Protein AF-A0A0C5B874-F1 (afdb_monomer)

Sequence (142 aa):
MSYLSEDERQQTLHDLRKTAPESVDVEQLVAGELRAGVSENRPPVPVWEYREYAQQHPGTSLDELADIRFPVLLADDNVTVTSIAEFLSPSPVPSPLRLTINDVIEMYRREYEAGALVWDAEQLVHRCVSGHEKARRAALEA

Foldseek 3Di:
DDDDDPVSVVVVLVVCVVPDDPVDDSCCVVVVPPPDDADPPADLDDLLCLVVVCVVPVVDDLVNQQPGWAWEQEQVRDIDIDGNVVVQDQDPDHDPDRDDSVNVSVVQVVCVVLVQWDADSVRRYIYGHDPVRSVVVVVVVD

Organism: NCBI:txid145458

Solvent-accessible surface area (backbone atoms only — not comparable to full-atom values): 8575 Å² total; per-residue (Å²): 135,85,78,75,50,73,66,57,48,53,52,53,54,54,54,49,58,74,69,47,58,94,91,51,62,54,64,47,70,72,57,62,51,85,71,72,72,65,47,88,86,63,71,98,62,57,69,59,44,42,69,60,50,27,70,76,33,87,92,40,54,63,67,64,57,25,66,44,28,43,45,36,34,40,66,84,75,48,76,48,70,48,34,54,47,66,73,57,48,86,55,99,61,87,65,94,70,84,63,50,75,67,54,54,30,50,48,50,38,52,35,35,77,68,47,41,32,45,78,39,81,90,77,62,29,41,33,41,46,39,74,69,56,41,54,52,52,58,65,72,78,109

Secondary structure (DSSP, 8-state):
-PPPPHHHHHHHHHHHHHHS-TT--HHHHHHT-------SS--SS-GGGHHHHHHH-TT--HHHHHH--EEEE-TTS-EEEE-HHHHHS--SS--S----HHHHHHHHHHHHHTTSEEEETTTTEEEEPPHHHHHHHHTT--

Radius of gyration: 19.24 Å; Cα contacts (8 Å, |Δi|>4): 137; chains: 1; bounding box: 31×53×37 Å

pLDDT: mean 78.97, std 17.65, range [38.19, 98.06]

Nearest PDB structures (foldseek):
  5z5e-assembly1_A  TM=2.606E-01  e=1.283E-01  Nanoarchaeum equitans Kin4-M
  1v26-assembly1_A  TM=4.251E-01  e=4.635E-01  Thermus thermophilus
  1ult-assembly1_B  TM=4.375E-01  e=8.260E-01  Thermus thermophilus
  7t5g-assembly1_A  TM=5.660E-01  e=4.677E+00  Rabies virus Nishigahara RCEH
  6rxx-assembly1_Cr  TM=2.636E-01  e=1.674E+00  Thermochaetoides thermophila

Mean predicted aligned error: 12.57 Å

Structure (mmCIF, N/CA/C/O backbone):
data_AF-A0A0C5B874-F1
#
_entry.id   AF-A0A0C5B874-F1
#
loop_
_atom_site.group_PDB
_atom_site.id
_atom_site.type_symbol
_atom_site.label_atom_id
_atom_site.label_alt_id
_atom_site.label_comp_id
_atom_site.label_asym_id
_atom_site.label_entity_id
_atom_site.label_seq_id
_atom_site.pdbx_PDB_ins_code
_atom_site.Cartn_x
_atom_site.Cartn_y
_atom_site.Cartn_z
_atom_site.occupancy
_atom_site.B_iso_or_equiv
_atom_site.auth_seq_id
_atom_site.auth_comp_id
_atom_site.auth_asym_id
_atom_site.auth_atom_id
_atom_site.pdbx_PDB_model_num
ATOM 1 N N . MET A 1 1 ? 8.353 26.891 -17.765 1.00 38.25 1 MET A N 1
ATOM 2 C CA . MET A 1 1 ? 7.753 26.829 -16.418 1.00 38.25 1 MET A CA 1
ATOM 3 C C . MET A 1 1 ? 8.716 27.545 -15.493 1.00 38.25 1 MET A C 1
ATOM 5 O O . MET A 1 1 ? 9.863 27.126 -15.428 1.00 38.25 1 MET A O 1
ATOM 9 N N . SER A 1 2 ? 8.316 28.682 -14.924 1.00 41.81 2 SER A N 1
ATOM 10 C CA . SER A 1 2 ? 9.180 29.456 -14.025 1.00 41.81 2 SER A CA 1
ATOM 11 C C . SER A 1 2 ? 9.053 28.864 -12.626 1.00 41.81 2 SER A C 1
ATOM 13 O O . SER A 1 2 ? 7.943 28.805 -12.101 1.00 41.81 2 SER A O 1
ATOM 15 N N . TYR A 1 3 ? 10.154 28.380 -12.058 1.00 47.25 3 TYR A N 1
ATOM 16 C CA . TYR A 1 3 ? 10.211 28.022 -10.644 1.00 47.25 3 TYR A CA 1
ATOM 17 C C . TYR A 1 3 ? 10.254 29.322 -9.838 1.00 47.25 3 TYR A C 1
ATOM 19 O O . TYR A 1 3 ? 11.052 30.201 -10.160 1.00 47.25 3 TYR A O 1
ATOM 27 N N . LEU A 1 4 ? 9.375 29.459 -8.843 1.00 55.12 4 LEU A N 1
ATOM 28 C CA . LEU A 1 4 ? 9.435 30.571 -7.894 1.00 55.12 4 LEU A CA 1
ATOM 29 C C . LEU A 1 4 ? 10.753 30.479 -7.123 1.00 55.12 4 LEU A C 1
ATOM 31 O O . LEU A 1 4 ? 11.124 29.399 -6.657 1.00 55.12 4 LEU A O 1
ATOM 35 N N . SER A 1 5 ? 11.449 31.603 -6.994 1.00 67.69 5 SER A N 1
ATOM 36 C CA . SER A 1 5 ? 12.594 31.711 -6.092 1.00 67.69 5 SER A CA 1
ATOM 37 C C . SER A 1 5 ? 12.156 31.531 -4.633 1.00 67.69 5 SER A C 1
ATOM 39 O O . SER A 1 5 ? 10.978 31.661 -4.291 1.00 67.69 5 SER A O 1
ATOM 41 N N . GLU A 1 6 ? 13.100 31.205 -3.749 1.00 56.66 6 GLU A N 1
ATOM 42 C CA . GLU A 1 6 ? 12.800 30.969 -2.332 1.00 56.66 6 GLU A CA 1
ATOM 43 C C . GLU A 1 6 ? 12.193 32.206 -1.649 1.00 56.66 6 GLU A C 1
ATOM 45 O O . GLU A 1 6 ? 11.260 32.072 -0.853 1.00 56.66 6 GLU A O 1
ATOM 50 N N . ASP A 1 7 ? 12.627 33.398 -2.057 1.00 62.75 7 ASP A N 1
ATOM 51 C CA . ASP A 1 7 ? 12.092 34.678 -1.588 1.00 62.75 7 ASP A CA 1
ATOM 52 C C . ASP A 1 7 ? 10.654 34.912 -2.078 1.00 62.75 7 ASP A C 1
ATOM 54 O O . ASP A 1 7 ? 9.777 35.294 -1.302 1.00 62.75 7 ASP A O 1
ATOM 58 N N . GLU A 1 8 ? 10.361 34.609 -3.348 1.00 66.12 8 GLU A N 1
ATOM 59 C CA . GLU A 1 8 ? 8.997 34.702 -3.891 1.00 66.12 8 GLU A CA 1
ATOM 60 C C . GLU A 1 8 ? 8.054 33.691 -3.228 1.00 66.12 8 GLU A C 1
ATOM 62 O O . GLU A 1 8 ? 6.881 33.989 -2.977 1.00 66.12 8 GLU A O 1
ATOM 67 N N . ARG A 1 9 ? 8.571 32.505 -2.885 1.00 64.50 9 ARG A N 1
ATOM 68 C CA . ARG A 1 9 ? 7.834 31.502 -2.115 1.00 64.50 9 ARG A CA 1
ATOM 69 C C . ARG A 1 9 ? 7.502 32.038 -0.725 1.00 64.50 9 ARG A C 1
ATOM 71 O O . ARG A 1 9 ? 6.342 31.983 -0.327 1.00 64.50 9 ARG A O 1
ATOM 78 N N . GLN A 1 10 ? 8.477 32.583 0.000 1.00 62.84 10 GLN A N 1
ATOM 79 C CA . GLN A 1 10 ? 8.255 33.127 1.345 1.00 62.84 10 GLN A CA 1
ATOM 80 C C . GLN A 1 10 ? 7.269 34.300 1.345 1.00 62.84 10 GLN A C 1
ATOM 82 O O . GLN A 1 10 ? 6.380 34.349 2.199 1.00 62.84 10 GLN A O 1
ATOM 87 N N . GLN A 1 11 ? 7.363 35.193 0.360 1.00 72.81 11 GLN A N 1
ATOM 88 C CA . GLN A 1 11 ? 6.440 36.317 0.226 1.00 72.81 11 GLN A CA 1
ATOM 89 C C . GLN A 1 11 ? 5.003 35.842 -0.038 1.00 72.81 11 GLN A C 1
ATOM 91 O O . GLN A 1 11 ? 4.068 36.288 0.625 1.00 72.81 11 GLN A O 1
ATOM 96 N N . THR A 1 12 ? 4.835 34.857 -0.925 1.00 68.94 12 THR A N 1
ATOM 97 C CA . THR A 1 12 ? 3.525 34.252 -1.216 1.00 68.94 12 THR A CA 1
ATOM 98 C C . THR A 1 12 ? 2.905 33.618 0.035 1.00 68.94 12 THR A C 1
ATOM 100 O O . THR A 1 12 ? 1.717 33.793 0.302 1.00 68.94 12 THR A O 1
ATOM 103 N N . LEU A 1 13 ? 3.706 32.919 0.846 1.00 65.25 13 LEU A N 1
ATOM 104 C CA . LEU A 1 13 ? 3.247 32.300 2.096 1.00 65.25 13 LEU A CA 1
ATOM 105 C C . LEU A 1 13 ? 2.811 33.325 3.141 1.00 65.25 13 LEU A C 1
ATOM 107 O O . LEU A 1 13 ? 1.810 33.137 3.834 1.00 65.25 13 LEU A O 1
ATOM 111 N N . HIS A 1 14 ? 3.556 34.417 3.250 1.00 70.69 14 HIS A N 1
ATOM 112 C CA . HIS A 1 14 ? 3.231 35.504 4.156 1.00 70.69 14 HIS A CA 1
ATOM 113 C C . HIS A 1 14 ? 1.929 36.221 3.754 1.00 70.69 14 HIS A C 1
ATOM 115 O O . HIS A 1 14 ? 1.108 36.539 4.617 1.00 70.69 14 HIS A O 1
ATOM 121 N N . ASP A 1 15 ? 1.693 36.423 2.457 1.00 74.69 15 ASP A N 1
ATOM 122 C CA . ASP A 1 15 ? 0.484 37.094 1.968 1.00 74.69 15 ASP A CA 1
ATOM 123 C C . ASP A 1 15 ? -0.765 36.201 2.085 1.00 74.69 15 ASP A C 1
ATOM 125 O O . ASP A 1 15 ? -1.851 36.684 2.426 1.00 74.69 15 ASP A O 1
ATOM 129 N N . LEU A 1 16 ? -0.607 34.881 1.933 1.00 68.19 16 LEU A N 1
ATOM 130 C CA . LEU A 1 16 ? -1.659 33.900 2.218 1.00 68.19 16 LEU A CA 1
ATOM 131 C C . LEU A 1 16 ? -2.057 33.890 3.701 1.00 68.19 16 LEU A C 1
ATOM 133 O O . LEU A 1 16 ? -3.245 33.876 4.013 1.00 68.19 16 LEU A O 1
ATOM 137 N N . ARG A 1 17 ? -1.094 33.989 4.629 1.00 64.19 17 ARG A N 1
ATOM 138 C CA . ARG A 1 17 ? -1.381 34.096 6.076 1.00 64.19 17 ARG A CA 1
ATOM 139 C C . ARG A 1 17 ? -2.207 35.324 6.439 1.00 64.19 17 ARG A C 1
ATOM 141 O O . ARG A 1 17 ? -3.007 35.265 7.362 1.00 64.19 17 ARG A O 1
ATOM 148 N N . LYS A 1 18 ? -2.013 36.439 5.732 1.00 69.69 18 LYS A N 1
ATOM 149 C CA . LYS A 1 18 ? -2.737 37.692 6.000 1.00 69.69 18 LYS A CA 1
ATOM 150 C C . LYS A 1 18 ? -4.161 37.711 5.456 1.00 69.69 18 LYS A C 1
ATOM 152 O O . LYS A 1 18 ? -4.959 38.533 5.895 1.00 69.69 18 LYS A O 1
ATOM 157 N N . THR A 1 19 ? -4.452 36.872 4.468 1.00 68.62 19 THR A N 1
ATOM 158 C CA . THR A 1 19 ? -5.724 36.885 3.731 1.00 68.62 19 THR A CA 1
ATOM 159 C C . THR A 1 19 ? -6.614 35.687 4.050 1.00 68.62 19 THR A C 1
ATOM 161 O O . THR A 1 19 ? -7.803 35.714 3.730 1.00 68.62 19 THR A O 1
ATOM 164 N N . ALA A 1 20 ? -6.071 34.660 4.705 1.00 56.16 20 ALA A N 1
ATOM 165 C CA . ALA A 1 20 ? -6.827 33.500 5.143 1.00 56.16 20 ALA A CA 1
ATOM 166 C C . ALA A 1 20 ? -7.787 33.845 6.305 1.00 56.16 20 ALA A C 1
ATOM 168 O O . ALA A 1 20 ? -7.415 34.593 7.212 1.00 56.16 20 ALA A O 1
ATOM 169 N N . PRO A 1 21 ? -9.018 33.298 6.310 1.00 61.09 21 PRO A N 1
ATOM 170 C CA . PRO A 1 21 ? -9.904 33.347 7.473 1.00 61.09 21 PRO A CA 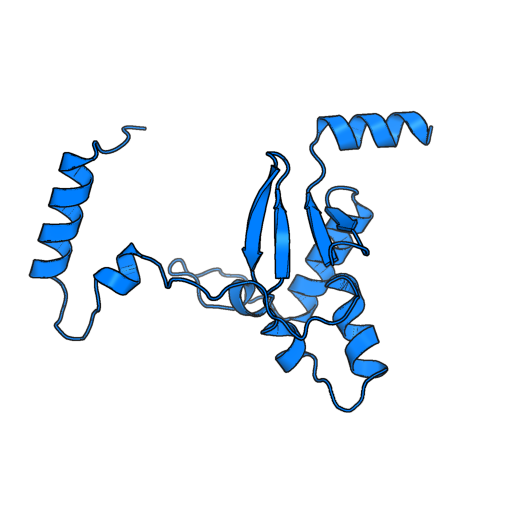1
ATOM 171 C C . PRO A 1 21 ? -9.220 32.739 8.706 1.00 61.09 21 PRO A C 1
ATOM 173 O O . PRO A 1 21 ? -8.494 31.761 8.563 1.00 61.09 21 PRO A O 1
ATOM 176 N N . GLU A 1 22 ? -9.504 33.229 9.918 1.00 60.75 22 GLU A N 1
ATOM 177 C CA . GLU A 1 22 ? -8.908 32.700 11.168 1.00 60.75 22 GLU A CA 1
ATOM 178 C C . GLU A 1 22 ? -9.147 31.192 11.384 1.00 60.75 22 GLU A C 1
ATOM 180 O O . GLU A 1 22 ? -8.424 30.547 12.135 1.00 60.75 22 GLU A O 1
ATOM 185 N N . SER A 1 23 ? -10.141 30.607 10.706 1.00 55.50 23 SER A N 1
ATOM 186 C CA . SER A 1 23 ? -10.422 29.167 10.715 1.00 55.50 23 SER A CA 1
ATOM 187 C C . SER A 1 23 ? -9.532 28.341 9.775 1.00 55.50 23 SER A C 1
ATOM 189 O O . SER A 1 23 ? -9.750 27.139 9.645 1.00 55.50 23 SER A O 1
ATOM 191 N N . VAL A 1 24 ? -8.605 28.968 9.051 1.00 50.28 24 VAL A N 1
ATOM 192 C CA . VAL A 1 24 ? -7.736 28.322 8.067 1.00 50.28 24 VAL A CA 1
ATOM 193 C C . VAL A 1 24 ? -6.296 28.389 8.5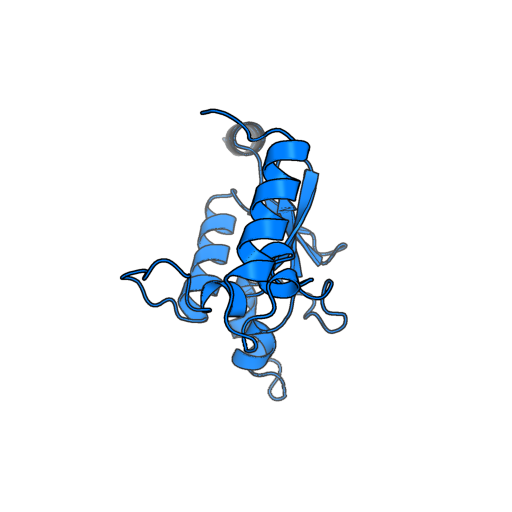59 1.00 50.28 24 VAL A C 1
ATOM 195 O O . VAL A 1 24 ? -5.653 29.437 8.517 1.00 50.28 24 VAL A O 1
ATOM 198 N N . ASP A 1 25 ? -5.778 27.243 8.995 1.00 58.53 25 ASP A N 1
ATOM 199 C CA . ASP A 1 25 ? -4.369 27.099 9.340 1.00 58.53 25 ASP A CA 1
ATOM 200 C C . ASP A 1 25 ? -3.528 27.012 8.055 1.00 58.53 25 ASP A C 1
ATOM 202 O O . ASP A 1 25 ? -3.389 25.971 7.406 1.00 58.53 25 ASP A O 1
ATOM 206 N N . VAL A 1 26 ? -2.984 28.161 7.660 1.00 52.59 26 VAL A N 1
ATOM 207 C CA . VAL A 1 26 ? -2.125 28.295 6.480 1.00 52.59 26 VAL A CA 1
ATOM 208 C C . VAL A 1 26 ? -0.822 27.508 6.646 1.00 52.59 26 VAL A C 1
ATOM 210 O O . VAL A 1 26 ? -0.256 27.084 5.643 1.00 52.59 26 VAL A O 1
ATOM 213 N N . GLU A 1 27 ? -0.349 27.249 7.872 1.00 49.53 27 GLU A N 1
ATOM 214 C CA . GLU A 1 27 ? 0.797 26.360 8.088 1.00 49.53 27 GLU A CA 1
ATOM 215 C C . GLU A 1 27 ? 0.440 24.912 7.762 1.00 49.53 27 GLU A C 1
ATOM 217 O O . GLU A 1 27 ? 1.221 24.262 7.075 1.00 49.53 27 GLU A O 1
ATOM 222 N N . GLN A 1 28 ? -0.752 24.431 8.124 1.00 46.22 28 GLN A N 1
ATOM 223 C CA . GLN A 1 28 ? -1.213 23.096 7.719 1.00 46.22 28 GLN A CA 1
ATOM 224 C C . GLN A 1 28 ? -1.454 22.957 6.213 1.00 46.22 28 GLN A C 1
ATOM 226 O O . GLN A 1 28 ? -1.128 21.916 5.646 1.00 46.22 28 GLN A O 1
ATOM 231 N N . LEU A 1 29 ? -1.989 23.984 5.548 1.00 49.00 29 LEU A N 1
ATOM 232 C CA . LEU A 1 29 ? -2.199 23.962 4.093 1.00 49.00 29 LEU A CA 1
ATOM 233 C C . LEU A 1 29 ? -0.886 23.982 3.303 1.00 49.00 29 LEU A C 1
ATOM 235 O O . LEU A 1 29 ? -0.799 23.398 2.227 1.00 49.00 29 LEU A O 1
ATOM 239 N N . VAL A 1 30 ? 0.132 24.661 3.832 1.00 46.22 30 VAL A N 1
ATOM 240 C CA . VAL A 1 30 ? 1.442 24.823 3.185 1.00 46.22 30 VAL A CA 1
ATOM 241 C C . VAL A 1 30 ? 2.387 23.674 3.532 1.00 46.22 30 VAL A C 1
ATOM 243 O O . VAL A 1 30 ? 3.177 23.260 2.686 1.00 46.22 30 VAL A O 1
ATOM 246 N N . ALA A 1 31 ? 2.304 23.151 4.756 1.00 43.84 31 ALA A N 1
ATOM 247 C CA . ALA A 1 31 ? 3.013 21.950 5.195 1.00 43.84 31 ALA A CA 1
ATOM 248 C C . ALA A 1 31 ? 2.282 20.656 4.804 1.00 43.84 31 ALA A C 1
ATOM 250 O O . ALA A 1 31 ? 2.819 19.575 5.020 1.00 43.84 31 ALA A O 1
ATOM 251 N N . GLY A 1 32 ? 1.083 20.773 4.226 1.00 38.19 32 GLY A N 1
ATOM 252 C CA . GLY A 1 32 ? 0.311 19.679 3.660 1.00 38.19 32 GLY A CA 1
ATOM 253 C C . GLY A 1 32 ? -0.002 18.559 4.639 1.00 38.19 32 GLY A C 1
ATOM 254 O O . GLY A 1 32 ? 0.031 17.429 4.187 1.00 38.19 32 GLY A O 1
ATOM 255 N N . GLU A 1 33 ? -0.290 18.836 5.920 1.00 41.66 33 GLU A N 1
ATOM 256 C CA . GLU A 1 33 ? -0.256 17.819 6.989 1.00 41.66 33 GLU A CA 1
ATOM 257 C C . GLU A 1 33 ? 1.129 17.134 7.014 1.00 41.66 33 GLU A C 1
ATOM 259 O O . GLU A 1 33 ? 1.563 16.502 6.055 1.00 41.66 33 GLU A O 1
ATOM 264 N N . LEU A 1 34 ? 1.865 17.184 8.125 1.00 43.91 34 LEU A N 1
ATOM 265 C CA . LEU A 1 34 ? 2.961 16.226 8.310 1.00 43.91 34 LEU A CA 1
ATOM 266 C C . LEU A 1 34 ? 2.309 14.849 8.486 1.00 43.91 34 LEU A C 1
ATOM 268 O O . LEU A 1 34 ? 2.079 14.395 9.605 1.00 43.91 34 LEU A O 1
ATOM 272 N N . ARG A 1 35 ? 1.897 14.250 7.364 1.00 56.75 35 ARG A N 1
ATOM 273 C CA . ARG A 1 35 ? 1.190 12.985 7.301 1.00 56.75 35 ARG A CA 1
ATOM 274 C C . ARG A 1 35 ? 2.068 11.979 8.032 1.00 56.75 35 ARG A C 1
ATOM 276 O O . ARG A 1 35 ? 3.271 11.921 7.779 1.00 56.75 35 ARG A O 1
ATOM 283 N N . ALA A 1 36 ? 1.485 11.286 9.007 1.00 60.12 36 ALA A N 1
ATOM 284 C CA . ALA A 1 36 ? 2.221 10.476 9.973 1.00 60.12 36 ALA A CA 1
ATOM 285 C C . ALA A 1 36 ? 3.219 9.503 9.301 1.00 60.12 36 ALA A C 1
ATOM 287 O O . ALA A 1 36 ? 3.106 9.168 8.121 1.00 60.12 36 ALA A O 1
ATOM 288 N N . GLY A 1 37 ? 4.218 9.035 10.050 1.00 80.12 37 GLY A N 1
ATOM 289 C CA . GLY A 1 37 ? 5.161 8.030 9.554 1.00 80.12 37 GLY A CA 1
ATOM 290 C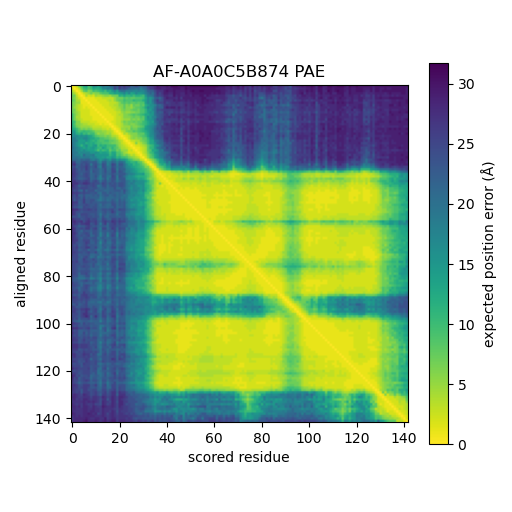 C . GLY A 1 37 ? 4.486 6.709 9.157 1.00 80.12 37 GLY A C 1
ATOM 291 O O . GLY A 1 37 ? 3.267 6.546 9.220 1.00 80.12 37 GLY A O 1
ATOM 292 N N . VAL A 1 38 ? 5.301 5.742 8.742 1.00 88.50 38 VAL A N 1
ATOM 293 C CA . VAL A 1 38 ? 4.851 4.367 8.487 1.00 88.50 38 VAL A CA 1
ATOM 294 C C . VAL A 1 38 ? 4.166 3.803 9.740 1.00 88.50 38 VAL A C 1
ATOM 296 O O . VAL A 1 38 ? 4.693 3.946 10.841 1.00 88.50 38 VAL A O 1
ATOM 299 N N . SER A 1 39 ? 3.010 3.153 9.584 1.00 90.31 39 SER A N 1
ATOM 300 C CA . SER A 1 39 ? 2.311 2.509 10.701 1.00 90.31 39 SER A CA 1
ATOM 301 C C . SER A 1 39 ? 3.150 1.366 11.293 1.00 90.31 39 SER A C 1
ATOM 303 O O . SER A 1 39 ? 3.808 0.618 10.567 1.00 90.31 39 SER A O 1
ATOM 305 N N . GLU A 1 40 ? 3.117 1.196 12.615 1.00 88.38 40 GLU A N 1
ATOM 306 C CA . GLU A 1 40 ? 3.881 0.143 13.306 1.00 88.38 40 GLU A CA 1
ATOM 307 C C . GLU A 1 40 ? 3.206 -1.236 13.214 1.00 88.38 40 GLU A C 1
ATOM 309 O O . GLU A 1 40 ? 3.871 -2.265 13.152 1.00 88.38 40 GLU A O 1
ATOM 314 N N . ASN A 1 41 ? 1.876 -1.268 13.153 1.00 87.19 41 ASN A N 1
ATOM 315 C CA . ASN A 1 41 ? 1.032 -2.465 13.188 1.00 87.19 41 ASN A CA 1
ATOM 316 C C . ASN A 1 41 ? 0.643 -2.981 11.789 1.00 87.19 41 ASN A C 1
ATOM 318 O O . ASN A 1 41 ? -0.479 -3.445 11.579 1.00 87.19 41 ASN A O 1
ATOM 322 N N . ARG A 1 42 ? 1.548 -2.868 10.813 1.00 92.31 42 ARG A N 1
ATOM 323 C CA . ARG A 1 42 ? 1.273 -3.264 9.423 1.00 92.31 42 ARG A CA 1
ATOM 324 C C . ARG A 1 42 ? 1.120 -4.779 9.300 1.00 92.31 42 ARG A C 1
ATOM 326 O O . ARG A 1 42 ? 1.939 -5.507 9.865 1.00 92.31 42 ARG A O 1
ATOM 333 N N . PRO A 1 43 ? 0.142 -5.271 8.521 1.00 94.31 43 PRO A N 1
ATOM 334 C CA . PRO A 1 43 ? 0.096 -6.683 8.191 1.00 94.31 43 PRO A CA 1
ATOM 335 C C . PRO A 1 43 ? 1.332 -7.036 7.341 1.00 94.31 43 PRO A C 1
ATOM 337 O O . PRO A 1 43 ? 1.752 -6.229 6.505 1.00 94.31 43 PRO A O 1
ATOM 340 N N . PRO A 1 44 ? 1.927 -8.227 7.518 1.00 96.12 44 PRO A N 1
ATOM 341 C CA . PRO A 1 44 ? 3.132 -8.639 6.799 1.00 96.12 44 PRO A CA 1
ATOM 342 C C . PRO A 1 44 ? 2.826 -9.109 5.364 1.00 96.12 44 PRO A C 1
ATOM 344 O O . PRO A 1 44 ? 3.404 -10.078 4.881 1.00 96.12 44 PRO A O 1
ATOM 347 N N . VAL A 1 45 ? 1.884 -8.447 4.691 1.00 97.38 45 VAL A N 1
ATOM 348 C CA . VAL A 1 45 ? 1.401 -8.785 3.348 1.00 97.38 45 VAL A CA 1
ATOM 349 C C . VAL A 1 45 ? 1.306 -7.513 2.502 1.00 97.38 45 VAL A C 1
ATOM 351 O O . VAL A 1 45 ? 1.099 -6.422 3.045 1.00 97.38 45 VAL A O 1
ATOM 354 N N . PRO A 1 46 ? 1.439 -7.613 1.175 1.00 97.56 46 PRO A N 1
ATOM 355 C CA . PRO A 1 46 ? 1.245 -6.474 0.292 1.00 97.56 46 PRO A CA 1
ATOM 356 C C . PRO A 1 46 ? -0.228 -6.033 0.233 1.00 97.56 46 PRO A C 1
ATOM 358 O O . PRO A 1 46 ? -1.151 -6.811 0.467 1.00 97.56 46 PRO A O 1
ATOM 361 N N . VAL A 1 47 ? -0.460 -4.780 -0.174 1.00 97.50 47 VAL A N 1
ATOM 362 C CA . VAL A 1 47 ? -1.801 -4.174 -0.316 1.00 97.50 47 VAL A CA 1
ATOM 363 C C . VAL A 1 47 ? -2.777 -5.026 -1.139 1.00 97.50 47 VAL A C 1
ATOM 365 O O . VAL A 1 47 ? -3.950 -5.129 -0.781 1.00 97.50 47 VAL A O 1
ATOM 368 N N . TRP A 1 48 ? -2.320 -5.688 -2.210 1.00 97.69 48 TRP A N 1
ATOM 369 C CA . TRP A 1 48 ? -3.192 -6.519 -3.058 1.00 97.69 48 TRP A CA 1
ATOM 370 C C . TRP A 1 48 ? -3.734 -7.788 -2.368 1.00 97.69 48 TRP A C 1
ATOM 372 O O . TRP A 1 48 ? -4.648 -8.424 -2.905 1.00 97.69 48 TRP A O 1
ATOM 382 N N . GLU A 1 49 ? -3.216 -8.130 -1.183 1.00 98.06 49 GLU A N 1
ATOM 383 C CA . GLU A 1 49 ? -3.639 -9.259 -0.339 1.00 98.06 49 GLU A CA 1
ATOM 384 C C . GLU A 1 49 ? -4.512 -8.830 0.855 1.00 98.06 49 GLU A C 1
ATOM 386 O O . GLU A 1 49 ? -5.030 -9.680 1.576 1.00 98.06 49 GLU A O 1
ATOM 391 N N . TYR A 1 50 ? -4.770 -7.530 1.057 1.00 97.56 50 TYR A N 1
ATOM 392 C CA . TYR A 1 50 ? -5.505 -7.032 2.235 1.00 97.56 50 TYR A CA 1
ATOM 393 C C . TYR A 1 50 ? -6.915 -7.623 2.383 1.00 97.56 50 TYR A C 1
ATOM 395 O O . TYR A 1 50 ? -7.375 -7.857 3.500 1.00 97.56 50 TYR A O 1
ATOM 403 N N . ARG A 1 51 ? -7.599 -7.928 1.270 1.00 96.75 51 ARG A N 1
ATOM 404 C CA . ARG A 1 51 ? -8.919 -8.587 1.315 1.00 96.75 51 ARG A CA 1
ATOM 405 C C . ARG A 1 51 ? -8.836 -9.988 1.910 1.00 96.75 51 ARG A C 1
ATOM 407 O O . ARG A 1 51 ? -9.675 -10.349 2.728 1.00 96.75 51 ARG A O 1
ATOM 414 N N . GLU A 1 52 ? -7.851 -10.765 1.478 1.00 97.69 52 GLU A N 1
ATOM 415 C CA . GLU A 1 52 ? -7.639 -12.123 1.969 1.00 97.69 52 GLU A CA 1
ATOM 416 C C . GLU A 1 52 ? -7.171 -12.094 3.427 1.00 97.69 52 GLU A C 1
ATOM 418 O O . GLU A 1 52 ? -7.696 -12.833 4.258 1.00 97.69 52 GLU A O 1
ATOM 423 N N . TYR A 1 53 ? -6.288 -11.152 3.769 1.00 97.06 53 TYR A N 1
ATOM 424 C CA . TYR A 1 53 ? -5.844 -10.945 5.143 1.00 97.06 53 TYR A CA 1
ATOM 425 C C . TYR A 1 53 ? -7.015 -10.669 6.097 1.00 97.06 53 TYR A C 1
ATOM 427 O O . TYR A 1 53 ? -7.142 -11.355 7.110 1.00 97.06 53 TYR A O 1
ATOM 435 N N . ALA A 1 54 ? -7.909 -9.730 5.761 1.00 96.62 54 ALA A N 1
ATOM 436 C CA . ALA A 1 54 ? -9.089 -9.419 6.575 1.00 96.62 54 ALA A CA 1
ATOM 437 C C . ALA A 1 54 ? -10.053 -10.616 6.711 1.00 96.62 54 ALA A C 1
ATOM 439 O O . ALA A 1 54 ? -10.659 -10.819 7.759 1.00 96.62 54 ALA A O 1
ATOM 440 N N . GLN A 1 55 ? -10.178 -11.457 5.676 1.00 96.75 55 GLN A N 1
ATOM 441 C CA . GLN A 1 55 ? -10.992 -12.679 5.746 1.00 96.75 55 GLN A CA 1
ATOM 442 C C . GLN A 1 55 ? -10.399 -13.728 6.695 1.00 96.75 55 GLN A C 1
ATOM 444 O O . GLN A 1 55 ? -11.143 -14.441 7.368 1.00 96.75 55 GLN A O 1
ATOM 449 N N . GLN A 1 56 ? -9.070 -13.826 6.750 1.00 97.44 56 GLN A N 1
ATOM 450 C CA . GLN A 1 56 ? -8.350 -14.773 7.606 1.00 97.44 56 GLN A CA 1
ATOM 451 C C . GLN A 1 56 ? -8.178 -14.268 9.049 1.00 97.44 56 GLN A C 1
ATOM 453 O O . GLN A 1 56 ? -7.918 -15.070 9.947 1.00 97.44 56 GLN A O 1
ATOM 458 N N . HIS A 1 57 ? -8.368 -12.966 9.290 1.00 96.06 57 HIS A N 1
ATOM 459 C CA . HIS A 1 57 ? -8.212 -12.317 10.592 1.00 96.06 57 HIS A CA 1
ATOM 460 C C . HIS A 1 57 ? -9.513 -11.603 10.996 1.00 96.06 57 HIS A C 1
ATOM 462 O O . HIS A 1 57 ? -9.637 -10.399 10.796 1.00 96.06 57 HIS A O 1
ATOM 468 N N . PRO A 1 58 ? -10.480 -12.301 11.628 1.00 88.69 58 PRO A N 1
ATOM 469 C CA . PRO A 1 58 ? -11.809 -11.754 11.942 1.00 88.69 58 PRO A CA 1
ATOM 470 C C . PRO A 1 58 ? -11.825 -10.515 12.856 1.00 88.69 58 PRO A C 1
ATOM 472 O O . PRO A 1 58 ? -12.865 -9.879 12.996 1.00 88.69 58 PRO A O 1
ATOM 475 N N . GLY A 1 59 ? -10.702 -10.196 13.508 1.00 92.19 59 GLY A N 1
ATOM 476 C CA . GLY A 1 59 ? -10.510 -8.979 14.302 1.00 92.19 59 GLY A CA 1
ATOM 477 C C . GLY A 1 59 ? -9.902 -7.809 13.522 1.00 92.19 59 GLY A C 1
ATOM 478 O O . GLY A 1 59 ? -9.510 -6.829 14.140 1.00 92.19 59 GLY A O 1
ATOM 479 N N . THR A 1 60 ? -9.762 -7.929 12.202 1.00 94.38 60 THR A N 1
ATOM 480 C CA . THR A 1 60 ? -9.204 -6.900 11.325 1.00 94.38 60 THR A CA 1
ATOM 481 C C . THR A 1 60 ? -10.150 -6.670 10.155 1.00 94.38 60 THR A C 1
ATOM 483 O O . THR A 1 60 ? -10.395 -7.555 9.337 1.00 94.38 60 THR A O 1
ATOM 486 N N . SER A 1 61 ? -10.690 -5.462 10.075 1.00 96.19 61 SER A N 1
ATOM 487 C CA . SER A 1 61 ? -11.566 -5.027 8.994 1.00 96.19 61 SER A CA 1
ATOM 488 C C . SER A 1 61 ? -10.778 -4.433 7.827 1.00 96.19 61 SER A C 1
ATOM 490 O O . SER A 1 61 ? -9.638 -3.992 7.962 1.00 96.19 61 SER A O 1
ATOM 492 N N . LEU A 1 62 ? -11.405 -4.402 6.650 1.00 95.88 62 LEU A N 1
ATOM 493 C CA . LEU A 1 62 ? -10.790 -3.808 5.465 1.00 95.88 62 LEU A CA 1
ATOM 494 C C . LEU A 1 62 ? -10.670 -2.278 5.575 1.00 95.88 62 LEU A C 1
ATOM 496 O O . LEU A 1 62 ? -9.741 -1.711 5.010 1.00 95.88 62 LEU A O 1
ATOM 500 N N . ASP A 1 63 ? -11.574 -1.632 6.315 1.00 95.81 63 ASP A N 1
ATOM 501 C CA . ASP A 1 63 ? -11.508 -0.199 6.610 1.00 95.81 63 ASP A CA 1
ATOM 502 C C . ASP A 1 63 ? -10.307 0.122 7.515 1.00 95.81 63 ASP A C 1
ATOM 504 O O . ASP A 1 63 ? -9.526 1.012 7.193 1.00 95.81 63 ASP A O 1
ATOM 508 N N . GLU A 1 64 ? -10.066 -0.670 8.569 1.00 95.31 64 GLU A N 1
ATOM 509 C CA . GLU A 1 64 ? -8.866 -0.518 9.412 1.00 95.31 64 GLU A CA 1
ATOM 510 C C . GLU A 1 64 ? -7.577 -0.706 8.607 1.00 95.31 64 GLU A C 1
ATOM 512 O O . GLU A 1 64 ? -6.626 0.055 8.769 1.00 95.31 64 GLU A O 1
ATOM 517 N N . LEU A 1 65 ? -7.542 -1.694 7.705 1.00 96.44 65 LEU A N 1
ATOM 518 C CA . LEU A 1 65 ? -6.405 -1.888 6.803 1.00 96.44 65 LEU A CA 1
ATOM 519 C C . LEU A 1 65 ? -6.226 -0.722 5.824 1.00 96.44 65 LEU A C 1
ATOM 521 O O . LEU A 1 65 ? -5.102 -0.454 5.402 1.00 96.44 65 LEU A O 1
ATOM 525 N N . ALA A 1 66 ? -7.303 -0.030 5.445 1.00 95.56 66 ALA A N 1
ATOM 526 C CA . ALA A 1 66 ? -7.226 1.082 4.508 1.00 95.56 66 ALA A CA 1
ATOM 527 C C . ALA A 1 66 ? -6.537 2.318 5.105 1.00 95.56 66 ALA A C 1
ATOM 529 O O . ALA A 1 66 ? -5.896 3.073 4.366 1.00 95.56 66 ALA A O 1
ATOM 530 N N . ASP A 1 67 ? -6.618 2.490 6.424 1.00 94.12 67 ASP A N 1
ATOM 531 C CA . ASP A 1 67 ? -5.963 3.575 7.159 1.00 94.12 67 ASP A CA 1
ATOM 532 C C . ASP A 1 67 ? -4.480 3.301 7.456 1.00 94.12 67 ASP A C 1
ATOM 534 O O . ASP A 1 67 ? -3.728 4.222 7.790 1.00 94.12 67 ASP A O 1
ATOM 538 N N . ILE A 1 68 ? -4.025 2.052 7.303 1.00 93.88 68 ILE A N 1
ATOM 539 C CA . ILE A 1 68 ? -2.628 1.680 7.534 1.00 93.88 68 ILE A CA 1
ATOM 540 C C . ILE A 1 68 ? -1.717 2.402 6.541 1.00 93.88 68 ILE A C 1
ATOM 542 O O . ILE A 1 68 ? -1.850 2.273 5.323 1.00 93.88 68 ILE A O 1
ATOM 546 N N . ARG A 1 69 ? -0.735 3.125 7.083 1.00 94.06 69 ARG A N 1
ATOM 547 C CA . ARG A 1 69 ? 0.279 3.837 6.310 1.00 94.06 69 ARG A CA 1
ATOM 548 C C . ARG A 1 69 ? 1.449 2.918 6.004 1.00 94.06 69 ARG A C 1
ATOM 550 O O . ARG A 1 69 ? 2.090 2.400 6.920 1.00 94.06 69 ARG A O 1
ATOM 557 N N . PHE A 1 70 ? 1.766 2.740 4.731 1.00 93.75 70 PHE A N 1
ATOM 558 C CA . PHE A 1 70 ? 2.844 1.885 4.251 1.00 93.75 70 PHE A CA 1
ATOM 559 C C . PHE A 1 70 ? 3.816 2.658 3.340 1.00 93.75 70 PHE A C 1
ATOM 561 O O . PHE A 1 70 ? 3.430 3.624 2.677 1.00 93.75 70 PHE A O 1
ATOM 568 N N . PRO A 1 71 ? 5.101 2.264 3.332 1.00 94.06 71 PRO A N 1
ATOM 569 C CA . PRO A 1 71 ? 6.115 2.869 2.488 1.00 94.06 71 PRO A CA 1
ATOM 570 C C . PRO A 1 71 ? 6.058 2.321 1.057 1.00 94.06 71 PRO A C 1
ATOM 572 O O . PRO A 1 71 ? 5.907 1.117 0.835 1.00 94.06 71 PRO A O 1
ATOM 575 N N . VAL A 1 72 ? 6.274 3.214 0.097 1.00 92.56 72 VAL A N 1
ATOM 576 C CA . VAL A 1 72 ? 6.496 2.903 -1.314 1.00 92.56 72 VAL A CA 1
ATOM 577 C C . VAL A 1 72 ? 7.857 3.473 -1.713 1.00 92.56 72 VAL A C 1
ATOM 579 O O . VAL A 1 72 ? 8.074 4.682 -1.644 1.00 92.56 72 VAL A O 1
ATOM 582 N N . LEU A 1 73 ? 8.782 2.602 -2.109 1.00 90.69 73 LEU A N 1
ATOM 583 C CA . LEU A 1 73 ? 10.067 2.973 -2.691 1.00 90.69 73 LEU A CA 1
ATOM 584 C C . LEU A 1 73 ? 9.870 3.255 -4.181 1.00 90.69 73 LEU A C 1
ATOM 586 O O . LEU A 1 73 ? 9.521 2.366 -4.958 1.00 90.69 73 LEU A O 1
ATOM 590 N N . LEU A 1 74 ? 10.076 4.503 -4.568 1.00 88.69 74 LEU A N 1
ATOM 591 C CA . LEU A 1 74 ? 9.965 4.984 -5.934 1.00 88.69 74 LEU A CA 1
ATOM 592 C C . LEU A 1 74 ? 11.184 4.550 -6.762 1.00 88.69 74 LEU A C 1
ATOM 594 O O . LEU A 1 74 ? 12.218 4.146 -6.236 1.00 88.69 74 LEU A O 1
ATOM 598 N N . ALA A 1 75 ? 11.061 4.632 -8.087 1.00 81.94 75 ALA A N 1
ATOM 599 C CA . ALA A 1 75 ? 12.102 4.178 -9.013 1.00 81.94 75 ALA A CA 1
ATOM 600 C C . ALA A 1 75 ? 13.403 5.010 -8.959 1.00 81.94 75 ALA A C 1
ATOM 602 O O . ALA A 1 75 ? 14.405 4.608 -9.544 1.00 81.94 75 ALA A O 1
ATOM 603 N N . ASP A 1 76 ? 13.376 6.171 -8.307 1.00 82.25 76 ASP A N 1
ATOM 604 C CA . ASP A 1 76 ? 14.512 7.062 -8.051 1.00 82.25 76 ASP A CA 1
ATOM 605 C C . ASP A 1 76 ? 15.093 6.888 -6.634 1.00 82.25 76 ASP A C 1
ATOM 607 O O . ASP A 1 76 ? 15.785 7.774 -6.138 1.00 82.25 76 ASP A O 1
ATOM 611 N N . ASP A 1 77 ? 14.789 5.760 -5.983 1.00 79.75 77 ASP A N 1
ATOM 612 C CA . ASP A 1 77 ? 15.172 5.403 -4.613 1.00 79.75 77 ASP A CA 1
ATOM 613 C C . ASP A 1 77 ? 14.604 6.324 -3.513 1.00 79.75 77 ASP A C 1
ATOM 615 O O . ASP A 1 77 ? 14.932 6.167 -2.333 1.00 79.75 77 ASP A O 1
ATOM 619 N N . ASN A 1 78 ? 13.695 7.245 -3.852 1.00 80.38 78 ASN A N 1
ATOM 620 C CA . ASN A 1 78 ? 12.965 8.016 -2.852 1.00 80.38 78 ASN A CA 1
ATOM 621 C C . ASN A 1 78 ? 11.866 7.167 -2.206 1.00 80.38 78 ASN A C 1
ATOM 623 O O . ASN A 1 78 ? 11.178 6.396 -2.871 1.00 80.38 78 ASN A O 1
ATOM 627 N N . VAL A 1 79 ? 11.649 7.340 -0.903 1.00 85.44 79 VAL A N 1
ATOM 628 C CA . VAL A 1 79 ? 10.555 6.674 -0.184 1.00 85.44 79 VAL A CA 1
ATOM 629 C C . VAL A 1 79 ? 9.424 7.662 0.044 1.00 85.44 79 VAL A C 1
ATOM 631 O O . VAL A 1 79 ? 9.627 8.728 0.622 1.00 85.44 79 VAL A O 1
ATOM 634 N N . THR A 1 80 ? 8.219 7.279 -0.365 1.00 88.00 80 THR A N 1
ATOM 635 C CA . THR A 1 80 ? 6.980 7.944 0.040 1.00 88.00 80 THR A CA 1
ATOM 636 C C . THR A 1 80 ? 6.200 7.059 1.005 1.00 88.00 80 THR A C 1
ATOM 638 O O . THR A 1 80 ? 6.372 5.842 1.018 1.00 88.00 80 THR A O 1
ATOM 641 N N . VAL A 1 81 ? 5.351 7.656 1.836 1.00 88.88 81 VAL A N 1
ATOM 642 C CA . VAL A 1 81 ? 4.473 6.937 2.765 1.00 88.88 81 VAL A CA 1
ATOM 643 C C . VAL A 1 81 ? 3.039 7.311 2.439 1.00 88.88 81 VAL A C 1
ATOM 645 O O . VAL A 1 81 ? 2.703 8.493 2.425 1.00 88.88 81 VAL A O 1
ATOM 648 N N . THR A 1 82 ? 2.194 6.312 2.212 1.00 91.69 82 THR A N 1
ATOM 649 C CA . THR A 1 82 ? 0.789 6.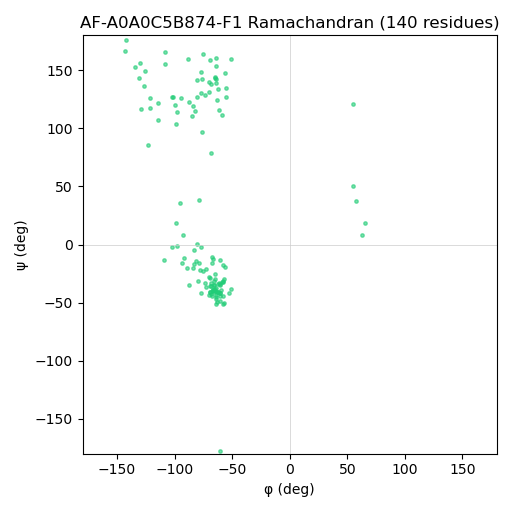511 1.840 1.00 91.69 82 THR A CA 1
ATOM 650 C C . THR A 1 82 ? -0.111 5.467 2.496 1.00 91.69 82 THR A C 1
ATOM 652 O O . THR A 1 82 ? 0.379 4.575 3.181 1.00 91.69 82 THR A O 1
ATOM 655 N N . SER A 1 83 ? -1.423 5.575 2.314 1.00 94.12 83 SER A N 1
ATOM 656 C CA . SER A 1 83 ? -2.419 4.582 2.728 1.00 94.12 83 SER A CA 1
ATOM 657 C C . SER A 1 83 ? -3.525 4.505 1.681 1.00 94.12 83 SER A C 1
ATOM 659 O O . SER A 1 83 ? -3.641 5.396 0.840 1.00 94.12 83 SER A O 1
ATOM 661 N N . ILE A 1 84 ? -4.377 3.477 1.724 1.00 94.50 84 ILE A N 1
ATOM 662 C CA . ILE A 1 84 ? -5.527 3.402 0.808 1.00 94.50 84 ILE A CA 1
ATOM 663 C C . ILE A 1 84 ? -6.469 4.590 1.042 1.00 94.50 84 ILE A C 1
ATOM 665 O O . ILE A 1 84 ? -6.940 5.185 0.075 1.00 94.50 84 ILE A O 1
ATOM 669 N N . ALA A 1 85 ? -6.701 4.976 2.298 1.00 91.69 85 ALA A N 1
ATOM 670 C CA . ALA A 1 85 ? -7.569 6.096 2.658 1.00 91.69 85 ALA A CA 1
ATOM 671 C C . ALA A 1 85 ? -7.141 7.429 2.009 1.00 91.69 85 ALA A C 1
ATOM 673 O O . ALA A 1 85 ? -7.992 8.253 1.659 1.00 91.69 85 ALA A O 1
ATOM 674 N N . GLU A 1 86 ? -5.845 7.628 1.749 1.00 88.31 86 GLU A N 1
ATOM 675 C CA . GLU A 1 86 ? -5.355 8.814 1.035 1.00 88.31 86 GLU A CA 1
ATOM 676 C C . GLU A 1 86 ? -5.826 8.873 -0.427 1.00 88.31 86 GLU A C 1
ATOM 678 O O . GLU A 1 86 ? -6.066 9.966 -0.937 1.00 88.31 86 GLU A O 1
ATOM 683 N N . PHE A 1 87 ? -6.024 7.728 -1.090 1.00 85.38 87 PHE A N 1
ATOM 684 C CA . PHE A 1 87 ? -6.573 7.661 -2.455 1.00 85.38 87 PHE A CA 1
ATOM 685 C C . PHE A 1 87 ? -8.085 7.918 -2.497 1.00 85.38 87 PHE A C 1
ATOM 687 O O . PHE A 1 87 ? -8.625 8.286 -3.540 1.00 85.38 87 PHE A O 1
ATOM 694 N N . LEU A 1 88 ? -8.774 7.699 -1.375 1.00 87.12 88 LEU A N 1
ATOM 695 C CA . LEU A 1 88 ? -10.220 7.903 -1.239 1.00 87.12 88 LEU A CA 1
ATOM 696 C C . LEU A 1 88 ? -10.564 9.330 -0.802 1.00 87.12 88 LEU A C 1
ATOM 698 O O . LEU A 1 88 ? -11.698 9.783 -0.975 1.00 87.12 88 LEU A O 1
ATOM 702 N N . SER A 1 89 ? -9.588 10.027 -0.219 1.00 78.62 89 SER A N 1
ATOM 703 C CA . SER A 1 89 ? -9.753 11.376 0.304 1.00 78.62 89 SER A CA 1
ATOM 704 C C . SER A 1 89 ? -10.078 12.360 -0.825 1.00 78.62 89 SER A C 1
ATOM 706 O O . SER A 1 89 ? -9.500 12.273 -1.913 1.00 78.62 89 SER A O 1
ATOM 708 N N . PRO A 1 90 ? -11.004 13.310 -0.606 1.00 64.62 9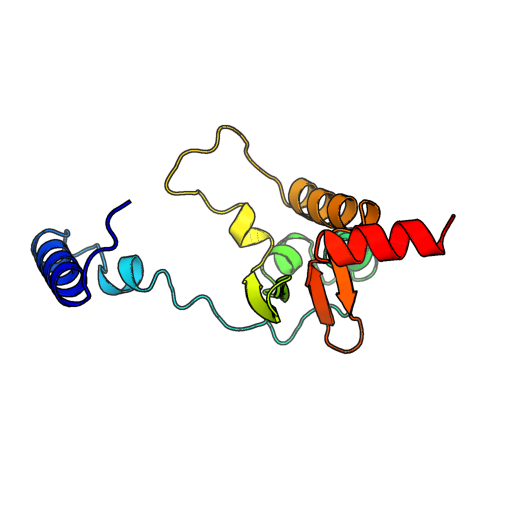0 PRO A N 1
ATOM 709 C CA . PRO A 1 90 ? -11.385 14.261 -1.636 1.00 64.62 90 PRO A CA 1
ATOM 710 C C . PRO A 1 90 ? -10.178 15.108 -2.050 1.00 64.62 90 PRO A C 1
ATOM 712 O O . PRO A 1 90 ? -9.642 15.887 -1.266 1.00 64.62 90 PRO A O 1
ATOM 715 N N . SER A 1 91 ? -9.763 14.959 -3.308 1.00 62.78 91 SER A N 1
ATOM 716 C CA . SER A 1 91 ? -8.785 15.855 -3.917 1.00 62.78 91 SER A CA 1
ATOM 717 C C . SER A 1 91 ? -9.378 17.269 -4.019 1.00 62.78 91 SER A C 1
ATOM 719 O O . SER A 1 91 ? -10.571 17.406 -4.317 1.00 62.78 91 SER A O 1
ATOM 721 N N . PRO A 1 92 ? -8.574 18.337 -3.834 1.00 60.59 92 PRO A N 1
ATOM 722 C CA . PRO A 1 92 ? -9.012 19.714 -4.079 1.00 60.59 92 PRO A CA 1
ATOM 723 C C . PRO A 1 92 ? -9.501 19.932 -5.520 1.00 60.59 92 PRO A C 1
ATOM 725 O O . PRO A 1 92 ? -10.224 20.888 -5.795 1.00 60.59 92 PRO A O 1
ATOM 728 N N . VAL A 1 93 ? -9.145 19.028 -6.438 1.00 61.53 93 VAL A N 1
ATOM 729 C CA . VAL A 1 93 ? -9.735 18.936 -7.772 1.00 61.53 93 VAL A CA 1
ATOM 730 C C . VAL A 1 93 ? -10.780 17.814 -7.768 1.00 61.53 93 VAL A C 1
ATOM 732 O O . VAL A 1 93 ? -10.412 16.661 -7.532 1.00 61.53 93 VAL A O 1
ATOM 735 N N . PRO A 1 94 ? -12.065 18.099 -8.059 1.00 56.78 94 PRO A N 1
ATOM 736 C CA . PRO A 1 94 ? -13.095 17.071 -8.116 1.00 56.78 94 PRO A CA 1
ATOM 737 C C . PRO A 1 94 ? -12.729 16.018 -9.166 1.00 56.78 94 PRO A C 1
ATOM 739 O O . PRO A 1 94 ? -12.745 16.287 -10.368 1.00 56.78 94 PRO A O 1
ATOM 742 N N . SER A 1 95 ? -12.405 14.808 -8.716 1.00 61.12 95 SER A N 1
ATOM 743 C CA . SER A 1 95 ? -12.306 13.660 -9.610 1.00 61.12 95 SER A CA 1
ATOM 744 C C . SER A 1 95 ? -13.722 13.186 -9.952 1.00 61.12 95 SER A C 1
ATOM 746 O O . SER A 1 95 ? -14.527 12.981 -9.038 1.00 61.12 95 SER A O 1
ATOM 748 N N . PRO A 1 96 ? -14.060 12.969 -11.237 1.00 63.84 96 PRO A N 1
ATOM 749 C CA . PRO A 1 96 ? -15.330 12.343 -11.604 1.00 63.84 96 PRO A CA 1
ATOM 750 C C . PRO A 1 96 ? -15.394 10.869 -11.167 1.00 63.84 96 PRO A C 1
ATOM 752 O O . PRO A 1 96 ? -16.474 10.282 -11.137 1.00 63.84 96 PRO A O 1
ATOM 755 N N . LEU A 1 97 ? -14.249 10.269 -10.828 1.00 69.44 97 LEU A N 1
ATOM 756 C CA . LEU A 1 97 ? -14.132 8.890 -10.377 1.00 69.44 97 LEU A CA 1
ATOM 757 C C . LEU A 1 97 ? -14.073 8.860 -8.849 1.00 69.44 97 LEU A C 1
ATOM 759 O O . LEU A 1 97 ? -13.109 9.343 -8.252 1.00 69.44 97 LEU A O 1
ATOM 763 N N . ARG A 1 98 ? -15.101 8.276 -8.225 1.00 80.44 98 ARG A N 1
ATOM 764 C CA . ARG A 1 98 ? -15.062 7.888 -6.812 1.00 80.44 98 ARG A CA 1
ATOM 765 C C . ARG A 1 98 ? -14.416 6.515 -6.715 1.00 80.44 98 ARG A C 1
ATOM 767 O O . ARG A 1 98 ? -15.011 5.541 -7.165 1.00 80.44 98 ARG A O 1
ATOM 774 N N . LEU A 1 99 ? -13.214 6.462 -6.156 1.00 89.00 99 LEU A N 1
ATOM 775 C CA . LEU A 1 99 ? -12.539 5.204 -5.867 1.00 89.00 99 LEU A CA 1
ATOM 776 C C . LEU A 1 99 ? -13.137 4.569 -4.608 1.00 89.00 99 LEU A C 1
ATOM 778 O O . LEU A 1 99 ? -13.585 5.264 -3.695 1.00 89.00 99 LEU A O 1
ATOM 782 N N . THR A 1 100 ? -13.140 3.244 -4.569 1.00 93.62 100 THR A N 1
ATOM 783 C CA . THR A 1 100 ? -13.408 2.432 -3.380 1.00 93.62 100 THR A CA 1
ATOM 784 C C . THR A 1 100 ? -12.116 1.777 -2.892 1.00 93.62 100 THR A C 1
ATOM 786 O O . THR A 1 100 ? -11.139 1.689 -3.637 1.00 93.62 100 THR A O 1
ATOM 789 N N . ILE A 1 101 ? -12.109 1.247 -1.662 1.00 95.38 101 ILE A N 1
ATOM 790 C CA . ILE A 1 101 ? -10.969 0.469 -1.141 1.00 95.38 101 ILE A CA 1
ATOM 791 C C . ILE A 1 101 ? -10.592 -0.669 -2.104 1.00 95.38 101 ILE A C 1
ATOM 793 O O . ILE A 1 101 ? -9.416 -0.893 -2.383 1.00 95.38 101 ILE A O 1
ATOM 797 N N . ASN A 1 102 ? -11.590 -1.355 -2.668 1.00 96.19 102 ASN A N 1
ATOM 798 C CA . ASN A 1 102 ? -11.351 -2.455 -3.600 1.00 96.19 102 ASN A CA 1
ATOM 799 C C . ASN A 1 102 ? -10.701 -1.987 -4.909 1.00 96.19 102 ASN A C 1
ATOM 801 O O . ASN A 1 102 ? -9.875 -2.719 -5.445 1.00 96.19 102 ASN A O 1
ATOM 805 N N . ASP A 1 103 ? -11.030 -0.789 -5.400 1.00 95.19 103 ASP A N 1
ATOM 806 C CA . ASP A 1 103 ? -10.417 -0.248 -6.620 1.00 95.19 103 ASP A CA 1
ATOM 807 C C . ASP A 1 103 ? -8.923 0.018 -6.419 1.00 95.19 103 ASP A C 1
ATOM 809 O O . ASP A 1 103 ? -8.121 -0.272 -7.302 1.00 95.19 103 ASP A O 1
ATOM 813 N N . VAL A 1 104 ? -8.535 0.515 -5.241 1.00 95.56 104 VAL A N 1
ATOM 814 C CA . VAL A 1 104 ? -7.127 0.765 -4.897 1.00 95.56 104 VAL A CA 1
ATOM 815 C C . VAL A 1 104 ? -6.368 -0.553 -4.716 1.00 95.56 104 VAL A C 1
ATOM 817 O O . VAL A 1 104 ? -5.276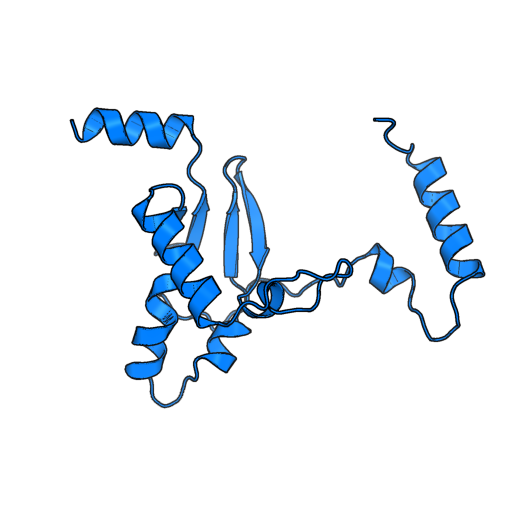 -0.709 -5.255 1.00 95.56 104 VAL A O 1
ATOM 820 N N . ILE A 1 105 ? -6.953 -1.538 -4.027 1.00 97.62 105 ILE A N 1
ATOM 821 C CA . ILE A 1 105 ? -6.360 -2.883 -3.890 1.00 97.62 105 ILE A CA 1
ATOM 822 C C . ILE A 1 105 ? -6.132 -3.516 -5.267 1.00 97.62 105 ILE A C 1
ATOM 824 O O . ILE A 1 105 ? -5.073 -4.085 -5.536 1.00 97.62 105 ILE A O 1
ATOM 828 N N . GLU A 1 106 ? -7.119 -3.402 -6.152 1.00 97.06 106 GLU A N 1
ATOM 829 C CA . GLU A 1 106 ? -7.047 -3.927 -7.511 1.00 97.06 106 GLU A CA 1
ATOM 830 C C . GLU A 1 106 ? -6.041 -3.157 -8.379 1.00 97.06 106 GLU A C 1
ATOM 832 O O . GLU A 1 106 ? -5.333 -3.765 -9.179 1.00 97.06 106 GLU A O 1
ATOM 837 N N . MET A 1 107 ? -5.913 -1.841 -8.196 1.00 95.19 107 MET A N 1
ATOM 838 C CA . MET A 1 107 ? -4.871 -1.037 -8.838 1.00 95.19 107 MET A CA 1
ATOM 839 C C . MET A 1 107 ? -3.475 -1.566 -8.483 1.00 95.19 107 MET A C 1
ATOM 841 O O . MET A 1 107 ? -2.703 -1.876 -9.388 1.00 95.19 107 MET A O 1
ATOM 845 N N . TYR A 1 108 ? -3.183 -1.763 -7.193 1.00 96.75 108 TYR A N 1
ATOM 846 C CA . TYR A 1 108 ? -1.903 -2.321 -6.736 1.00 96.75 108 TYR A CA 1
ATOM 847 C C . TYR A 1 108 ? -1.649 -3.729 -7.292 1.00 96.75 108 TYR A C 1
ATOM 849 O O . TYR A 1 108 ? -0.523 -4.044 -7.680 1.00 96.75 108 TYR A O 1
ATOM 857 N N . ARG A 1 109 ? -2.688 -4.574 -7.381 1.00 97.25 109 ARG A N 1
ATOM 858 C CA . ARG A 1 109 ? -2.571 -5.898 -8.012 1.00 97.25 109 ARG A CA 1
ATOM 859 C C . ARG A 1 109 ? -2.158 -5.778 -9.474 1.00 97.25 109 ARG A C 1
ATOM 861 O O . ARG A 1 109 ? -1.223 -6.448 -9.896 1.00 97.25 109 ARG A O 1
ATOM 868 N N . ARG A 1 110 ? -2.820 -4.910 -10.239 1.00 94.69 110 ARG A N 1
ATOM 869 C CA . ARG A 1 110 ? -2.526 -4.717 -11.666 1.00 94.69 110 ARG A CA 1
ATOM 870 C C . ARG A 1 110 ? -1.130 -4.156 -11.896 1.00 94.69 110 ARG A C 1
ATOM 872 O O . ARG A 1 110 ? -0.471 -4.550 -12.851 1.00 94.69 110 ARG A O 1
ATOM 879 N N . GLU A 1 111 ? -0.661 -3.255 -11.036 1.00 93.31 111 GLU A N 1
ATOM 880 C CA . GLU A 1 111 ? 0.712 -2.746 -11.103 1.00 93.31 111 GLU A CA 1
ATOM 881 C C . GLU A 1 111 ? 1.741 -3.846 -10.828 1.00 93.31 111 GLU A C 1
ATOM 883 O O . GLU A 1 111 ? 2.754 -3.925 -11.530 1.00 93.31 111 GLU A O 1
ATOM 888 N N . TYR A 1 112 ? 1.461 -4.727 -9.866 1.00 93.88 112 TYR A N 1
ATOM 889 C CA . TYR A 1 112 ? 2.277 -5.907 -9.596 1.00 93.88 112 TYR A CA 1
ATOM 890 C C . TYR A 1 112 ? 2.284 -6.894 -10.773 1.00 93.88 112 TYR A C 1
ATOM 892 O O . TYR A 1 112 ? 3.352 -7.256 -11.262 1.00 93.88 112 TYR A O 1
ATOM 900 N N . GLU A 1 113 ? 1.113 -7.271 -11.289 1.00 92.56 113 GLU A N 1
ATOM 901 C CA . GLU A 1 113 ? 0.974 -8.179 -12.438 1.00 92.56 113 GLU A CA 1
ATOM 902 C C . GLU A 1 113 ? 1.630 -7.613 -13.704 1.00 92.56 113 GLU A C 1
ATOM 904 O O . GLU A 1 113 ? 2.206 -8.346 -14.505 1.00 92.56 113 GLU A O 1
ATOM 909 N N . ALA A 1 114 ? 1.607 -6.289 -13.872 1.00 89.69 114 ALA A N 1
ATOM 910 C CA . ALA A 1 114 ? 2.307 -5.606 -14.951 1.00 89.69 114 ALA A CA 1
ATOM 911 C C . ALA A 1 114 ? 3.823 -5.477 -14.711 1.00 89.69 114 ALA A C 1
ATOM 913 O O . ALA A 1 114 ? 4.511 -4.883 -15.546 1.00 89.69 114 ALA A O 1
ATOM 914 N N . GLY A 1 115 ? 4.354 -5.940 -13.577 1.00 90.19 115 GLY A N 1
ATOM 915 C CA . GLY A 1 115 ? 5.761 -5.806 -13.195 1.00 90.19 115 GLY A CA 1
ATOM 916 C C . GLY A 1 115 ? 6.211 -4.362 -12.953 1.00 90.19 115 GLY A C 1
ATOM 917 O O . GLY A 1 115 ? 7.404 -4.082 -13.026 1.00 90.19 115 GLY A O 1
ATOM 918 N N . ALA A 1 116 ? 5.274 -3.434 -12.734 1.00 89.62 116 ALA A N 1
ATOM 919 C CA . ALA A 1 116 ? 5.559 -2.046 -12.365 1.00 89.62 116 ALA A CA 1
ATOM 920 C C . ALA A 1 116 ? 5.790 -1.888 -10.855 1.00 89.62 116 ALA A C 1
ATOM 922 O O . ALA A 1 116 ? 6.421 -0.923 -10.429 1.00 89.62 116 ALA A O 1
ATOM 923 N N . LEU A 1 117 ? 5.314 -2.849 -10.064 1.00 92.44 117 LEU A N 1
ATOM 924 C CA . LEU A 1 117 ? 5.456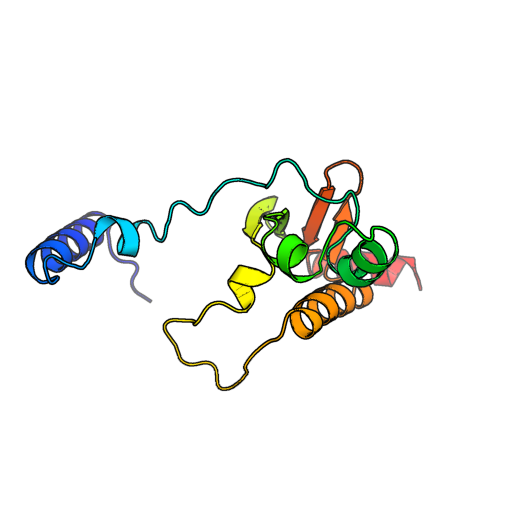 -2.885 -8.618 1.00 92.44 117 LEU A CA 1
ATOM 925 C C . LEU A 1 117 ? 5.958 -4.262 -8.178 1.00 92.44 117 LEU A C 1
ATOM 927 O O . LEU A 1 117 ? 5.570 -5.282 -8.743 1.00 92.44 117 LEU A O 1
ATOM 931 N N . VAL A 1 118 ? 6.807 -4.308 -7.157 1.00 94.44 118 VAL A N 1
ATOM 932 C CA . VAL A 1 118 ? 7.190 -5.547 -6.467 1.00 94.44 118 VAL A CA 1
ATOM 933 C C . VAL A 1 118 ? 7.043 -5.376 -4.961 1.00 94.44 118 VAL A C 1
ATOM 935 O O . VAL A 1 118 ? 7.083 -4.259 -4.448 1.00 94.44 118 VAL A O 1
ATOM 938 N N . TRP A 1 119 ? 6.867 -6.487 -4.252 1.00 96.06 119 TRP A N 1
ATOM 939 C CA . TRP A 1 119 ? 6.832 -6.515 -2.793 1.00 96.06 119 TRP A CA 1
ATOM 940 C C . TRP A 1 119 ? 8.165 -6.999 -2.234 1.00 96.06 119 TRP A C 1
ATOM 942 O O . TRP A 1 119 ? 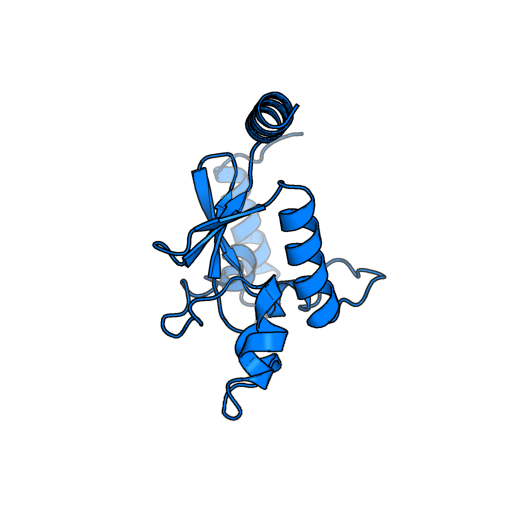8.645 -8.066 -2.616 1.00 96.06 119 TRP A O 1
ATOM 952 N N . ASP A 1 120 ? 8.743 -6.221 -1.323 1.00 93.75 120 ASP A N 1
ATOM 953 C CA . ASP A 1 120 ? 9.857 -6.632 -0.475 1.00 93.75 120 ASP A CA 1
ATOM 954 C C . ASP A 1 120 ? 9.295 -7.043 0.892 1.00 93.75 120 ASP A C 1
ATOM 956 O O . ASP A 1 120 ? 8.911 -6.195 1.699 1.00 93.75 120 ASP A O 1
ATOM 960 N N . ALA A 1 121 ? 9.215 -8.353 1.133 1.00 92.44 121 ALA A N 1
ATOM 961 C CA . ALA A 1 121 ? 8.650 -8.907 2.360 1.00 92.44 121 ALA A CA 1
ATOM 962 C C . ALA A 1 121 ? 9.557 -8.731 3.589 1.00 92.44 121 ALA A C 1
ATOM 964 O O . ALA A 1 121 ? 9.060 -8.781 4.710 1.00 92.44 121 ALA A O 1
ATOM 965 N N . GLU A 1 122 ? 10.864 -8.519 3.405 1.00 89.88 122 GLU A N 1
ATOM 966 C CA . GLU A 1 122 ? 11.787 -8.303 4.526 1.00 89.88 122 GLU A CA 1
ATOM 967 C C . GLU A 1 122 ? 11.640 -6.884 5.074 1.00 89.88 122 GLU A C 1
ATOM 969 O O . GLU A 1 122 ? 11.613 -6.671 6.286 1.00 89.88 122 GLU A O 1
ATOM 974 N N . GLN A 1 123 ? 11.501 -5.910 4.175 1.00 89.50 123 GLN A N 1
ATOM 975 C CA . GLN A 1 123 ? 11.356 -4.497 4.535 1.00 89.50 123 GLN A CA 1
ATOM 976 C C . GLN A 1 123 ? 9.893 -4.063 4.680 1.00 89.50 123 GLN A C 1
ATOM 978 O O . GLN A 1 123 ? 9.605 -2.978 5.197 1.00 89.50 123 GLN A O 1
ATOM 983 N N . LEU A 1 124 ? 8.963 -4.913 4.242 1.00 93.12 124 LEU A N 1
ATOM 984 C CA . LEU A 1 124 ? 7.541 -4.619 4.122 1.00 93.12 124 LEU A CA 1
ATOM 985 C C . LEU A 1 124 ? 7.304 -3.364 3.262 1.00 93.12 124 LEU A C 1
ATOM 987 O O . LEU A 1 124 ? 6.632 -2.426 3.694 1.00 93.12 124 LEU A O 1
ATOM 991 N N . VAL A 1 125 ? 7.905 -3.310 2.073 1.00 93.62 125 VAL A N 1
ATOM 992 C CA . VAL A 1 125 ? 7.893 -2.135 1.181 1.00 93.62 125 VAL A CA 1
ATOM 993 C C . VAL A 1 125 ? 7.396 -2.518 -0.210 1.00 93.62 125 VAL A C 1
ATOM 995 O O . VAL A 1 125 ? 7.834 -3.512 -0.794 1.00 93.62 125 VAL A O 1
ATOM 998 N N . HIS A 1 126 ? 6.536 -1.681 -0.787 1.00 94.31 126 HIS A N 1
ATOM 999 C CA . HIS A 1 126 ? 6.237 -1.714 -2.218 1.00 94.31 126 HIS A CA 1
ATOM 1000 C C . HIS A 1 126 ? 7.334 -0.983 -2.984 1.00 94.31 126 HIS A C 1
ATOM 1002 O O . HIS A 1 126 ? 7.624 0.165 -2.677 1.00 94.31 126 HIS A O 1
ATOM 1008 N N . ARG A 1 127 ? 7.947 -1.609 -3.987 1.00 93.19 127 ARG A N 1
ATOM 1009 C CA . ARG A 1 127 ? 8.998 -0.987 -4.804 1.00 93.19 127 ARG A CA 1
ATOM 1010 C C . ARG A 1 127 ? 8.523 -0.812 -6.238 1.00 93.19 127 ARG A C 1
ATOM 1012 O O . ARG A 1 127 ? 8.193 -1.794 -6.903 1.00 93.19 127 ARG A O 1
ATOM 1019 N N . CYS A 1 128 ? 8.525 0.425 -6.721 1.00 90.12 128 CYS A N 1
ATOM 1020 C CA . CYS A 1 128 ? 8.296 0.742 -8.122 1.00 90.12 128 CYS A CA 1
ATOM 1021 C C . CYS A 1 128 ? 9.494 0.285 -8.959 1.00 90.12 128 CYS A C 1
ATOM 1023 O O . CYS A 1 128 ? 10.644 0.594 -8.650 1.00 90.12 128 CYS A O 1
ATOM 1025 N N . VAL A 1 129 ? 9.218 -0.425 -10.046 1.00 87.19 129 VAL A N 1
ATOM 1026 C CA . VAL A 1 129 ? 10.237 -0.918 -10.974 1.00 87.19 129 VAL A CA 1
ATOM 1027 C C . VAL A 1 129 ? 10.384 0.077 -12.120 1.00 87.19 129 VAL A C 1
ATOM 1029 O O . VAL A 1 129 ? 9.411 0.422 -12.794 1.00 87.19 129 VAL A O 1
ATOM 1032 N N . SER A 1 130 ? 11.609 0.543 -12.366 1.00 77.00 130 SER A N 1
ATOM 1033 C CA . SER A 1 130 ? 11.879 1.468 -13.472 1.00 77.00 130 SER A CA 1
ATOM 1034 C C . SER A 1 130 ? 11.604 0.817 -14.838 1.00 77.00 130 SER A C 1
ATOM 1036 O O . SER A 1 130 ? 11.735 -0.396 -15.013 1.00 77.00 130 SER A O 1
ATOM 1038 N N . GLY A 1 131 ? 11.282 1.617 -15.861 1.00 69.69 131 GLY A N 1
ATOM 1039 C CA . GLY A 1 131 ? 11.022 1.095 -17.213 1.00 69.69 131 GLY A CA 1
ATOM 1040 C C . GLY A 1 131 ? 12.197 0.306 -17.817 1.00 69.69 131 GLY A C 1
ATOM 1041 O O . GLY A 1 131 ? 11.978 -0.672 -18.530 1.00 69.69 131 GLY A O 1
ATOM 1042 N N . HIS A 1 132 ? 13.439 0.678 -17.485 1.00 61.81 132 HIS A N 1
ATOM 1043 C CA . HIS A 1 132 ? 14.642 -0.060 -17.893 1.00 61.81 132 HIS A CA 1
ATOM 1044 C C . HIS A 1 132 ? 14.735 -1.433 -17.216 1.00 61.81 132 HIS A C 1
ATOM 1046 O O . HIS A 1 132 ? 15.097 -2.424 -17.851 1.00 61.81 132 HIS A O 1
ATOM 1052 N N . GLU A 1 133 ? 14.384 -1.510 -15.937 1.00 62.59 133 GLU A N 1
ATOM 1053 C CA . GLU A 1 133 ? 14.407 -2.754 -15.173 1.00 62.59 133 GLU A CA 1
ATOM 1054 C C . GLU A 1 133 ? 13.270 -3.698 -15.584 1.00 62.59 133 GLU A C 1
ATOM 1056 O O . GLU A 1 133 ? 13.485 -4.903 -15.735 1.00 62.59 133 GLU A O 1
ATOM 1061 N N . LYS A 1 134 ? 12.096 -3.142 -15.900 1.00 62.16 134 LYS A N 1
ATOM 1062 C CA . LYS A 1 134 ? 10.970 -3.880 -16.481 1.00 62.16 134 LYS A CA 1
ATOM 1063 C C . LYS A 1 134 ? 11.334 -4.506 -17.833 1.00 62.16 134 LYS A C 1
ATOM 1065 O O . LYS A 1 134 ? 11.067 -5.686 -18.052 1.00 62.16 134 LYS A O 1
ATOM 1070 N N . ALA A 1 135 ? 12.007 -3.756 -18.709 1.00 60.78 135 ALA A N 1
ATOM 1071 C CA . ALA A 1 135 ? 12.495 -4.270 -19.992 1.00 60.78 135 ALA A CA 1
ATOM 1072 C C . ALA A 1 135 ? 13.562 -5.368 -19.822 1.00 60.78 135 ALA A C 1
ATOM 1074 O O . ALA A 1 135 ? 13.552 -6.362 -20.546 1.00 60.78 135 ALA A O 1
ATOM 1075 N N . ARG A 1 136 ? 14.458 -5.225 -18.836 1.00 60.69 136 ARG A N 1
ATOM 1076 C CA . ARG A 1 136 ? 15.481 -6.234 -18.524 1.00 60.69 136 ARG A CA 1
ATOM 1077 C C . ARG A 1 136 ? 14.880 -7.536 -17.985 1.00 60.69 136 ARG A C 1
ATOM 1079 O O . ARG A 1 136 ? 15.364 -8.600 -18.353 1.00 60.69 136 ARG A O 1
ATOM 1086 N N . ARG A 1 137 ? 13.846 -7.472 -17.140 1.00 62.50 137 ARG A N 1
ATOM 1087 C CA . ARG A 1 137 ? 13.129 -8.666 -16.655 1.00 62.50 137 ARG A CA 1
ATOM 1088 C C . ARG A 1 137 ? 12.418 -9.402 -17.787 1.00 62.50 137 ARG A C 1
ATOM 1090 O O . ARG A 1 137 ? 12.629 -10.599 -17.936 1.00 62.50 137 ARG A O 1
ATOM 1097 N N . ALA A 1 138 ? 11.695 -8.676 -18.639 1.00 63.31 138 ALA A N 1
ATOM 1098 C CA . ALA A 1 138 ? 11.027 -9.264 -19.801 1.00 63.31 138 ALA A CA 1
ATOM 1099 C C . ALA A 1 138 ? 12.003 -9.988 -20.753 1.00 63.31 138 ALA A C 1
ATOM 1101 O O . ALA A 1 138 ? 11.632 -10.976 -21.375 1.00 63.31 138 ALA A O 1
ATOM 1102 N N . ALA A 1 139 ? 13.256 -9.528 -20.849 1.00 56.19 139 ALA A N 1
ATOM 1103 C CA . ALA A 1 139 ? 14.291 -10.161 -21.669 1.00 56.19 139 ALA A CA 1
ATOM 1104 C C . ALA A 1 139 ? 14.933 -11.417 -21.043 1.00 56.19 139 ALA A C 1
ATOM 1106 O O . ALA A 1 139 ? 15.621 -12.144 -21.751 1.00 56.19 139 ALA A O 1
ATOM 1107 N N . LEU A 1 140 ? 14.763 -11.659 -19.738 1.00 62.88 140 LEU A N 1
ATOM 1108 C CA . LEU A 1 140 ? 15.281 -12.849 -19.044 1.00 62.88 140 LEU A CA 1
ATOM 1109 C C . LEU A 1 140 ? 14.252 -13.988 -18.967 1.00 62.88 140 LEU A C 1
ATOM 1111 O O . LEU A 1 140 ? 14.621 -15.120 -18.668 1.00 62.88 140 LEU A O 1
ATOM 1115 N N . GLU A 1 141 ? 12.979 -13.683 -19.218 1.00 58.72 141 GLU A N 1
ATOM 1116 C CA . GLU A 1 141 ? 11.859 -14.633 -19.217 1.00 58.72 141 GLU A CA 1
ATOM 1117 C C . GLU A 1 141 ? 11.479 -15.120 -20.634 1.00 58.72 141 GLU A C 1
ATOM 11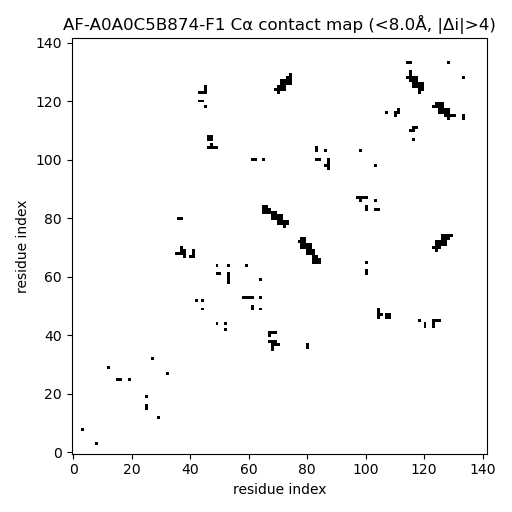19 O O . GLU A 1 141 ? 10.572 -15.942 -20.771 1.00 58.72 141 GLU A O 1
ATOM 1124 N N . ALA A 1 142 ? 12.169 -14.629 -21.674 1.00 53.25 142 ALA A N 1
ATOM 1125 C CA . ALA A 1 142 ? 11.999 -14.991 -23.087 1.00 53.25 142 ALA A CA 1
ATOM 1126 C C . ALA A 1 142 ? 13.106 -15.939 -23.573 1.00 53.25 142 ALA A C 1
ATOM 1128 O O . ALA A 1 142 ? 12.783 -16.845 -24.376 1.00 53.25 142 ALA A O 1
#